Protein AF-A0A7K3UMY7-F1 (afdb_monomer_lite)

Foldseek 3Di:
DPPPDQADPLQRFGAQVVVVVVVVVLVVVCVVVVADKDKKKKFWPPLVVQCVPVNVVLSSVLSNVLSVLLVVLADPPKGKYDHDDRMIMIMHIRADPVVVVVSVVVSQVSLQDDPDPPHDGIGMDMDD

Radius of gyration: 15.23 Å; chains: 1; bounding box: 32×30×46 Å

Sequence (128 aa):
LEQQSFMDPLTGLLNRRAFLSAHQQEREKAMRTGGLLSLLLIDLDHFKQVNDTYGHATGDRILIDFAKRVADMLPAPGHVARWGGEEFAVLLPRVPPDEARDHAERIRRRVAQKDDATLPGYTCSIGV

InterPro domains:
  IPR000160 GGDEF domain [PF00990] (6-117)
  IPR000160 GGDEF domain [PS50887] (35-128)
  IPR000160 GGDEF domain [SM00267] (1-128)
  IPR000160 GGDEF domain [TIGR00254] (1-116)
  IPR000160 GGDEF domain [cd01949] (6-128)
  IPR029787 Nucleotide cyclase [SSF55073] (10-128)
  IPR043128 Reverse transcriptase/Diguanylate cyclase domain [G3DSA:3.30.70.270] (1-128)
  IPR050469 Diguanylate cyclase Dgc-like, bacteria [PTHR45138] (1-128)

Secondary structure (DSSP, 8-state):
-----SB-TTT-SEEHHHHHHHHHHHHHHHHHHT--EEEEEEEETTHHHHHHHH-HHHHHHHHHHHHHHHHTTPPTT-EEEE-SSSEEEEEEET--HHHHHHHHHHHHHHHTS---TTS----EEEE-

pLDDT: mean 94.78, std 8.69, range [42.44, 98.75]

Structure (mmCIF, N/CA/C/O backbone):
data_AF-A0A7K3UMY7-F1
#
_entry.id   AF-A0A7K3UMY7-F1
#
loop_
_atom_site.group_PDB
_atom_site.id
_atom_site.type_symbol
_atom_site.label_atom_id
_atom_site.label_alt_id
_atom_site.label_comp_id
_atom_site.label_asym_id
_atom_site.label_entity_id
_atom_site.label_seq_id
_atom_site.pdbx_PDB_ins_code
_atom_site.Cartn_x
_atom_site.Cartn_y
_atom_site.Cartn_z
_atom_site.occupancy
_atom_site.B_iso_or_equiv
_atom_site.auth_seq_id
_atom_site.auth_comp_id
_atom_site.auth_asym_id
_atom_site.auth_atom_id
_atom_site.pdbx_PDB_model_num
ATOM 1 N N . LEU A 1 1 ? 18.934 18.362 15.525 1.00 42.44 1 LEU A N 1
ATOM 2 C CA . LEU A 1 1 ? 17.569 17.801 15.635 1.00 42.44 1 LEU A CA 1
ATOM 3 C C . LEU A 1 1 ? 17.190 17.293 14.255 1.00 42.44 1 LEU A C 1
ATOM 5 O O . LEU A 1 1 ? 16.747 18.075 13.426 1.00 42.44 1 LEU A O 1
ATOM 9 N N . GLU A 1 2 ? 17.493 16.028 13.967 1.00 47.41 2 GLU A N 1
ATOM 10 C CA . GLU A 1 2 ? 17.080 15.393 12.714 1.00 47.41 2 GLU A CA 1
ATOM 11 C C . GLU A 1 2 ? 15.551 15.348 12.691 1.00 47.41 2 GLU A C 1
ATOM 13 O O . GLU A 1 2 ? 14.932 14.755 13.577 1.00 47.41 2 GLU A O 1
ATOM 18 N N . GLN A 1 3 ? 14.930 16.016 11.719 1.00 49.78 3 GLN A N 1
ATOM 19 C CA . GLN A 1 3 ? 13.507 15.850 11.451 1.00 49.78 3 GLN A CA 1
ATOM 20 C C . GLN A 1 3 ? 13.277 14.384 11.083 1.00 49.78 3 GLN A C 1
ATOM 22 O O . GLN A 1 3 ? 13.573 13.939 9.976 1.00 49.78 3 GLN A O 1
ATOM 27 N N . GLN A 1 4 ? 12.790 13.607 12.043 1.00 57.16 4 GLN A N 1
ATOM 28 C CA . GLN A 1 4 ? 12.386 12.233 11.818 1.00 57.16 4 GLN A CA 1
ATOM 29 C C . GLN A 1 4 ? 11.171 12.238 10.886 1.00 57.16 4 GLN A C 1
ATOM 31 O O . GLN A 1 4 ? 10.049 12.462 11.328 1.00 57.16 4 GLN A O 1
ATOM 36 N N . SER A 1 5 ? 11.395 11.996 9.590 1.00 81.69 5 SER A N 1
ATOM 37 C CA . SER A 1 5 ? 10.293 11.810 8.645 1.00 81.69 5 SER A CA 1
ATOM 38 C C . SER A 1 5 ? 9.435 10.628 9.108 1.00 81.69 5 SER A C 1
ATOM 40 O O . SER A 1 5 ? 9.960 9.551 9.419 1.00 81.69 5 SER A O 1
ATOM 42 N N . PHE A 1 6 ? 8.121 10.831 9.199 1.00 92.75 6 PHE A N 1
ATOM 43 C CA . PHE A 1 6 ? 7.130 9.763 9.393 1.00 92.75 6 PHE A CA 1
ATOM 44 C C . PHE A 1 6 ? 6.685 9.151 8.062 1.00 92.75 6 PHE A C 1
ATOM 46 O O . PHE A 1 6 ? 6.054 8.096 8.048 1.00 92.75 6 PHE A O 1
ATOM 53 N N . MET A 1 7 ? 7.062 9.789 6.954 1.00 96.50 7 MET A N 1
ATOM 54 C CA . MET A 1 7 ? 6.661 9.400 5.613 1.00 96.50 7 MET A CA 1
ATOM 55 C C . MET A 1 7 ? 7.831 8.758 4.868 1.00 96.50 7 MET A C 1
ATOM 57 O O . MET A 1 7 ? 8.992 9.145 5.051 1.00 96.50 7 MET A O 1
ATOM 61 N N . ASP A 1 8 ? 7.523 7.773 4.035 1.00 97.06 8 ASP A N 1
ATOM 62 C CA . ASP A 1 8 ? 8.422 7.260 3.012 1.00 97.06 8 ASP A CA 1
ATOM 63 C C . ASP A 1 8 ? 8.593 8.325 1.912 1.00 97.06 8 ASP A C 1
ATOM 65 O O . ASP A 1 8 ? 7.593 8.784 1.354 1.00 97.06 8 ASP A O 1
ATOM 69 N N . PRO A 1 9 ? 9.829 8.747 1.594 1.00 95.50 9 PRO A N 1
ATOM 70 C CA . PRO A 1 9 ? 10.065 9.869 0.687 1.00 95.50 9 PRO A CA 1
ATOM 71 C C . PRO A 1 9 ? 9.675 9.582 -0.767 1.00 95.50 9 PRO A C 1
ATOM 73 O O . PRO A 1 9 ? 9.441 10.526 -1.516 1.00 95.50 9 PRO A O 1
ATOM 76 N N . LEU A 1 10 ? 9.611 8.310 -1.176 1.00 97.38 10 LEU A N 1
ATOM 77 C CA . LEU A 1 10 ? 9.248 7.939 -2.542 1.00 97.38 10 LEU A CA 1
ATOM 78 C C . LEU A 1 10 ? 7.731 7.914 -2.730 1.00 97.38 10 LEU A C 1
ATOM 80 O O . LEU A 1 10 ? 7.201 8.516 -3.658 1.00 97.38 10 LEU A O 1
ATOM 84 N N . THR A 1 11 ? 7.037 7.187 -1.859 1.00 97.81 11 THR A N 1
ATOM 85 C CA . THR A 1 11 ? 5.608 6.893 -2.017 1.00 97.81 11 THR A CA 1
ATOM 86 C C . THR A 1 11 ? 4.706 7.913 -1.331 1.00 97.81 11 THR A C 1
ATOM 88 O O . THR A 1 11 ? 3.524 7.996 -1.654 1.00 97.81 11 THR A O 1
ATOM 91 N N . GLY A 1 12 ? 5.236 8.680 -0.373 1.00 96.62 12 GLY A N 1
ATOM 92 C CA . GLY A 1 12 ? 4.445 9.586 0.455 1.00 96.62 12 GLY A CA 1
ATOM 93 C C . GLY A 1 12 ? 3.512 8.868 1.434 1.00 96.62 12 GLY A C 1
ATOM 94 O O . GLY A 1 12 ? 2.650 9.518 2.016 1.00 96.62 12 GLY A O 1
ATOM 95 N N . LEU A 1 13 ? 3.662 7.551 1.622 1.00 97.81 13 LEU A N 1
ATOM 96 C CA . LEU A 1 13 ? 2.950 6.776 2.642 1.00 97.81 13 LEU A CA 1
ATOM 97 C C . LEU A 1 13 ? 3.671 6.839 3.985 1.00 97.81 13 LEU A C 1
ATOM 99 O O . LEU A 1 13 ? 4.786 7.346 4.075 1.00 97.81 13 LEU A O 1
ATOM 103 N N . LEU A 1 14 ? 3.070 6.279 5.035 1.00 98.00 14 LEU A N 1
ATOM 104 C CA . LEU A 1 14 ? 3.793 6.066 6.286 1.00 98.00 14 LEU A CA 1
ATOM 105 C C . LEU A 1 14 ? 5.030 5.195 6.032 1.00 98.00 14 LEU A C 1
ATOM 107 O O . LEU A 1 14 ? 5.002 4.254 5.237 1.00 98.00 14 LEU A O 1
ATOM 111 N N . ASN A 1 15 ? 6.112 5.470 6.748 1.00 97.38 15 ASN A N 1
ATOM 112 C CA . ASN A 1 15 ? 7.211 4.517 6.838 1.00 97.38 15 ASN A CA 1
ATOM 113 C C . ASN A 1 15 ? 6.942 3.471 7.928 1.00 97.38 15 ASN A C 1
ATOM 115 O O . ASN A 1 15 ? 6.073 3.636 8.790 1.00 97.38 15 ASN A O 1
ATOM 119 N N . ARG A 1 16 ? 7.742 2.401 7.927 1.00 97.00 16 ARG A N 1
ATOM 120 C CA . ARG A 1 16 ? 7.656 1.309 8.907 1.00 97.00 16 ARG A CA 1
ATOM 121 C C . ARG A 1 16 ? 7.593 1.785 10.364 1.00 97.00 16 ARG A C 1
ATOM 123 O O . ARG A 1 16 ? 6.815 1.246 11.148 1.00 97.00 16 ARG A O 1
ATOM 130 N N . ARG A 1 17 ? 8.383 2.795 10.745 1.00 95.38 17 ARG A N 1
ATOM 131 C CA . ARG A 1 17 ? 8.378 3.321 12.121 1.00 95.38 17 ARG A CA 1
ATOM 132 C C . ARG A 1 17 ? 7.038 3.972 12.460 1.00 95.38 17 ARG A C 1
ATOM 134 O O . ARG A 1 17 ? 6.475 3.674 13.508 1.00 95.38 17 ARG A O 1
ATOM 141 N N . ALA A 1 18 ? 6.531 4.833 11.582 1.00 96.75 18 ALA A N 1
ATOM 142 C CA . ALA A 1 18 ? 5.254 5.507 11.784 1.00 96.75 18 ALA A CA 1
ATOM 143 C C . ALA A 1 18 ? 4.083 4.511 11.824 1.00 96.75 18 ALA A C 1
ATOM 145 O O . ALA A 1 18 ? 3.193 4.636 12.664 1.00 96.75 18 ALA A O 1
ATOM 146 N N . PHE A 1 19 ? 4.129 3.472 10.986 1.00 97.69 19 PHE A N 1
ATOM 147 C CA . PHE A 1 19 ? 3.151 2.386 11.004 1.00 97.69 19 PHE A CA 1
ATOM 148 C C . PHE A 1 19 ? 3.110 1.651 12.344 1.00 97.69 19 PHE A C 1
ATOM 150 O O . PHE A 1 19 ? 2.034 1.412 12.882 1.00 97.69 19 PHE A O 1
ATOM 157 N N . LEU A 1 20 ? 4.272 1.319 12.919 1.00 97.44 20 LEU A N 1
ATOM 158 C CA . LEU A 1 20 ? 4.342 0.662 14.227 1.00 97.44 20 LEU A CA 1
ATOM 159 C C . LEU A 1 20 ? 3.735 1.529 15.337 1.00 97.44 20 LEU A C 1
ATOM 161 O O . LEU A 1 20 ? 3.042 1.006 16.210 1.00 97.44 20 LEU A O 1
ATOM 165 N N . SER A 1 21 ? 3.947 2.848 15.285 1.00 96.56 21 SER A N 1
ATOM 166 C CA . SER A 1 21 ? 3.299 3.789 16.203 1.00 96.56 21 SER A CA 1
ATOM 167 C C . SER A 1 21 ? 1.776 3.812 16.028 1.00 96.56 21 SER A C 1
ATOM 169 O O . SER A 1 21 ? 1.063 3.759 17.029 1.00 96.56 21 SER A O 1
ATOM 171 N N . ALA A 1 22 ? 1.269 3.830 14.791 1.00 96.50 22 ALA A N 1
ATOM 172 C CA . ALA A 1 22 ? -0.169 3.769 14.510 1.00 96.50 22 ALA A CA 1
ATOM 173 C C . ALA A 1 22 ? -0.792 2.440 14.974 1.00 96.50 22 ALA A C 1
ATOM 175 O O . ALA A 1 22 ? -1.820 2.432 15.650 1.00 96.50 22 ALA A O 1
ATOM 176 N N . HIS A 1 23 ? -0.126 1.315 14.701 1.00 97.31 23 HIS A N 1
ATOM 177 C CA . HIS A 1 23 ? -0.532 -0.006 15.178 1.00 97.31 23 HIS A CA 1
ATOM 178 C C . HIS A 1 23 ? -0.624 -0.062 16.704 1.00 97.31 23 HIS A C 1
ATOM 180 O O . HIS A 1 23 ? -1.616 -0.560 17.234 1.00 97.31 23 HIS A O 1
ATOM 186 N N . GLN A 1 24 ? 0.371 0.471 17.420 1.00 97.31 24 GLN A N 1
ATOM 187 C CA . GLN A 1 24 ? 0.340 0.514 18.882 1.00 97.31 24 GLN A 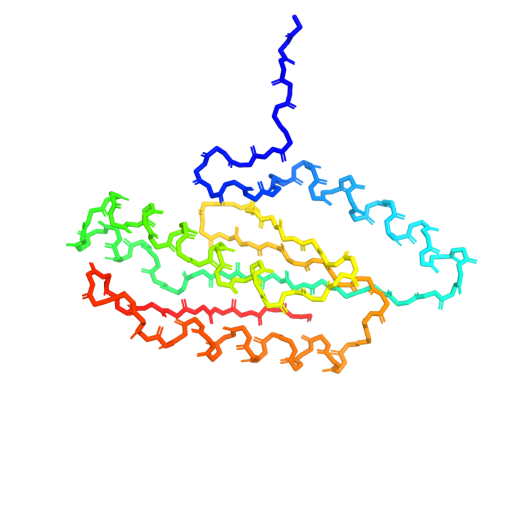CA 1
ATOM 188 C C . GLN A 1 24 ? -0.902 1.258 19.395 1.00 97.31 24 GLN A C 1
ATOM 190 O O . GLN A 1 24 ? -1.612 0.737 20.255 1.00 97.31 24 GLN A O 1
ATOM 195 N N . GLN A 1 25 ? -1.183 2.438 18.839 1.00 96.25 25 GLN A N 1
ATOM 196 C CA . GLN A 1 25 ? -2.313 3.275 19.246 1.00 96.25 25 GLN A CA 1
ATOM 197 C C . GLN A 1 25 ? -3.663 2.597 18.977 1.00 96.25 25 GLN A C 1
ATOM 199 O O . GLN A 1 25 ? -4.521 2.541 19.862 1.00 96.25 25 GLN A O 1
ATOM 204 N N . GLU A 1 26 ? -3.854 2.044 17.777 1.00 96.56 26 GLU A N 1
ATOM 205 C CA . GLU A 1 26 ? -5.106 1.372 17.414 1.00 96.56 26 GLU A CA 1
ATOM 206 C C . GLU A 1 26 ? -5.303 0.070 18.196 1.00 96.56 26 GLU A C 1
ATOM 208 O O . GLU A 1 26 ? -6.422 -0.233 18.610 1.00 96.56 26 GLU A O 1
ATOM 213 N N . ARG A 1 27 ? -4.225 -0.659 18.506 1.00 96.12 27 ARG A N 1
ATOM 214 C CA . ARG A 1 27 ? -4.285 -1.845 19.369 1.00 96.12 27 ARG A CA 1
ATOM 215 C C . ARG A 1 27 ? -4.719 -1.493 20.791 1.00 96.12 27 ARG A C 1
ATOM 217 O O . ARG A 1 27 ? -5.620 -2.131 21.327 1.00 96.12 27 ARG A O 1
ATOM 224 N N . GLU A 1 28 ? -4.134 -0.462 21.397 1.00 96.44 28 GLU A N 1
ATOM 225 C CA . GLU A 1 28 ? -4.530 0.009 22.734 1.00 96.44 28 GLU A CA 1
ATOM 226 C C . GLU A 1 28 ? -5.981 0.502 22.778 1.00 96.44 28 GLU A C 1
ATOM 228 O O . GLU A 1 28 ? -6.673 0.364 23.790 1.00 96.44 28 GLU A O 1
ATOM 233 N N . LYS A 1 29 ? -6.458 1.108 21.691 1.00 94.81 29 LYS A N 1
ATOM 234 C CA . LYS A 1 29 ? -7.852 1.527 21.549 1.00 94.81 29 LYS A CA 1
ATOM 235 C C . LYS A 1 29 ? -8.781 0.320 21.437 1.00 94.81 29 LYS A C 1
ATOM 237 O O . LYS A 1 29 ? -9.734 0.236 22.205 1.00 94.81 29 LYS A O 1
ATOM 242 N N . ALA A 1 30 ? -8.462 -0.630 20.560 1.00 94.00 30 ALA A N 1
ATOM 243 C CA . ALA A 1 30 ? -9.215 -1.866 20.383 1.00 94.00 30 ALA A CA 1
ATOM 244 C C . ALA A 1 30 ? -9.325 -2.662 21.692 1.00 94.00 30 ALA A C 1
ATOM 246 O O . ALA A 1 30 ? -10.425 -3.065 22.061 1.00 94.00 30 ALA A O 1
ATOM 247 N N . MET A 1 31 ? -8.232 -2.796 22.452 1.00 93.88 31 MET A N 1
ATOM 248 C CA . MET A 1 31 ? -8.241 -3.469 23.759 1.00 93.88 31 MET A CA 1
ATOM 249 C C . MET A 1 31 ? -9.175 -2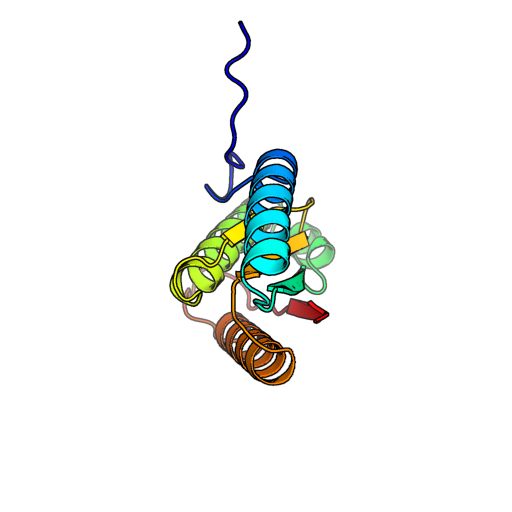.796 24.772 1.00 93.88 31 MET A C 1
ATOM 251 O O . MET A 1 31 ? -9.840 -3.485 25.539 1.00 93.88 31 MET A O 1
ATOM 255 N N . ARG A 1 32 ? -9.252 -1.460 24.774 1.00 94.25 32 ARG A N 1
ATOM 256 C CA . ARG A 1 32 ? -10.134 -0.709 25.683 1.00 94.25 32 ARG A CA 1
ATOM 257 C C . ARG A 1 32 ? -11.604 -0.766 25.283 1.00 94.25 32 ARG A C 1
ATOM 259 O O . ARG A 1 32 ? -12.462 -0.719 26.156 1.00 94.25 32 ARG A O 1
ATOM 266 N N . THR A 1 33 ? -11.903 -0.831 23.987 1.00 92.44 33 THR A N 1
ATOM 267 C CA . THR A 1 33 ? -13.283 -0.788 23.475 1.00 92.44 33 THR A CA 1
ATOM 268 C C . THR A 1 33 ? -13.838 -2.155 23.078 1.00 92.44 33 THR A C 1
ATOM 270 O O . THR A 1 33 ? -14.963 -2.213 22.595 1.00 92.44 33 THR A O 1
ATOM 273 N N . GLY A 1 34 ? -13.059 -3.235 23.202 1.00 87.69 34 GLY A N 1
ATOM 274 C CA . GLY A 1 34 ? -13.418 -4.551 22.656 1.00 87.69 34 GLY A CA 1
ATOM 275 C C . GLY A 1 34 ? -13.495 -4.567 21.123 1.00 87.69 34 GLY A C 1
ATOM 276 O O . GLY A 1 34 ? -14.286 -5.307 20.550 1.00 87.69 34 GLY A O 1
ATOM 277 N N . GLY A 1 35 ? -12.730 -3.694 20.458 1.00 89.19 35 GLY A N 1
ATOM 278 C CA . GLY A 1 35 ? -12.720 -3.554 19.002 1.00 89.19 35 GLY A CA 1
ATOM 279 C C . GLY A 1 35 ? -11.847 -4.595 18.297 1.00 89.19 35 GLY A C 1
ATOM 280 O O . GLY A 1 35 ? -11.006 -5.246 18.912 1.00 89.19 35 GLY A O 1
ATOM 281 N N . LEU A 1 36 ? -12.021 -4.708 16.980 1.00 93.56 36 LEU A N 1
ATOM 282 C CA . LEU A 1 36 ? -11.203 -5.556 16.109 1.00 93.56 36 LEU A CA 1
ATOM 283 C C . LEU A 1 36 ? -10.082 -4.746 15.451 1.00 93.56 36 LEU A C 1
ATOM 285 O O . LEU A 1 36 ? -10.200 -3.532 15.281 1.00 93.56 36 LEU A O 1
ATOM 289 N N . LEU A 1 37 ? -9.003 -5.419 15.066 1.00 95.81 37 LEU A N 1
ATOM 290 C CA . LEU A 1 37 ? -7.888 -4.830 14.333 1.00 95.81 37 LEU A CA 1
ATOM 291 C C . LEU A 1 37 ? -7.323 -5.888 13.387 1.00 95.81 37 LEU A C 1
ATOM 293 O O . LEU A 1 37 ? -6.853 -6.923 13.855 1.00 95.81 37 LEU A O 1
ATOM 297 N N . SER A 1 38 ? -7.375 -5.623 12.084 1.00 97.44 38 SER A N 1
ATOM 298 C CA . SER A 1 38 ? -6.836 -6.518 11.054 1.00 97.44 38 SER A CA 1
ATOM 299 C C . SER A 1 38 ? -5.587 -5.914 10.410 1.00 97.44 38 SER A C 1
ATOM 301 O O . SER A 1 38 ? -5.457 -4.689 10.317 1.00 97.44 38 SER A O 1
ATOM 303 N N . LEU A 1 39 ? -4.665 -6.773 9.975 1.00 97.94 39 LEU A N 1
ATOM 304 C CA . LEU A 1 39 ? -3.404 -6.403 9.336 1.00 97.94 39 LEU A CA 1
ATOM 305 C C . LEU A 1 39 ? -3.314 -7.113 7.989 1.00 97.94 39 LEU A C 1
ATOM 307 O O . LEU A 1 39 ? -3.557 -8.308 7.917 1.00 97.94 39 LEU A O 1
ATOM 311 N N . LEU A 1 40 ? -2.935 -6.389 6.943 1.00 98.44 40 LEU A N 1
ATOM 312 C CA . LEU A 1 40 ? -2.582 -6.973 5.656 1.00 98.44 40 LEU A CA 1
ATOM 313 C C . LEU A 1 40 ? -1.095 -6.726 5.406 1.00 98.44 40 LEU A C 1
ATOM 315 O O . LEU A 1 40 ? -0.611 -5.603 5.586 1.00 98.44 40 LEU A O 1
ATOM 319 N N . LEU A 1 41 ? -0.391 -7.759 4.956 1.00 98.44 41 LEU A N 1
ATOM 320 C CA . LEU A 1 41 ? 0.970 -7.659 4.434 1.00 98.44 41 LEU A CA 1
ATOM 321 C C . LEU A 1 41 ? 0.931 -7.920 2.936 1.00 98.44 41 LEU A C 1
ATOM 323 O O . LEU A 1 41 ? 0.337 -8.902 2.498 1.00 98.44 41 LEU A O 1
ATOM 327 N N . ILE A 1 42 ? 1.528 -7.022 2.164 1.00 98.69 42 ILE A N 1
ATOM 328 C CA . ILE A 1 42 ? 1.448 -7.027 0.708 1.00 98.69 42 ILE A CA 1
ATOM 329 C C . ILE A 1 42 ? 2.857 -6.983 0.134 1.00 98.69 42 ILE A C 1
ATOM 331 O O . ILE A 1 42 ? 3.663 -6.163 0.566 1.00 98.69 42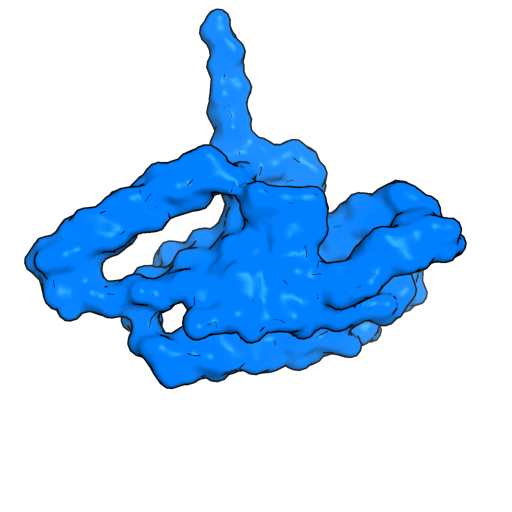 ILE A O 1
ATOM 335 N N . ASP A 1 43 ? 3.121 -7.819 -0.861 1.00 98.56 43 ASP A N 1
ATOM 336 C CA . ASP A 1 43 ? 4.378 -7.857 -1.607 1.00 98.56 43 ASP A CA 1
ATOM 337 C C . ASP A 1 43 ? 4.090 -7.744 -3.111 1.00 98.56 43 ASP A C 1
ATOM 339 O O . ASP A 1 43 ? 3.100 -8.303 -3.599 1.00 98.56 43 ASP A O 1
ATOM 343 N N . LEU A 1 44 ? 4.899 -6.969 -3.841 1.00 98.44 44 LEU A N 1
ATOM 344 C CA . LEU A 1 44 ? 4.766 -6.837 -5.294 1.00 98.44 44 LEU A CA 1
ATOM 345 C C . LEU A 1 44 ? 5.423 -8.024 -6.001 1.00 98.44 44 LEU A C 1
ATOM 347 O O . LEU A 1 44 ? 6.632 -8.232 -5.905 1.00 98.44 44 LEU A O 1
ATOM 351 N N . ASP A 1 45 ? 4.644 -8.755 -6.796 1.00 98.25 45 ASP A N 1
ATOM 352 C CA . ASP A 1 45 ? 5.127 -9.989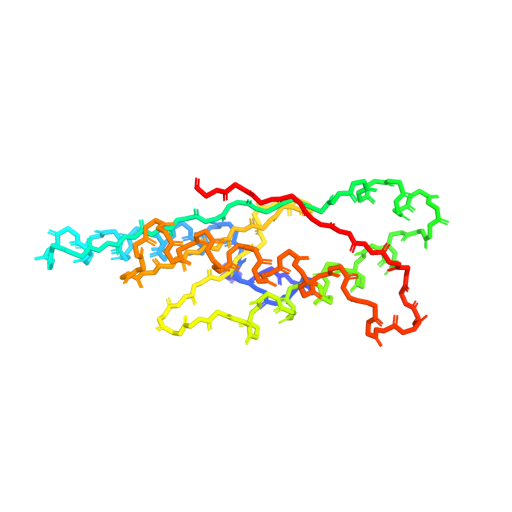 -7.407 1.00 98.25 45 ASP A CA 1
ATOM 353 C C . ASP A 1 45 ? 6.214 -9.697 -8.450 1.00 98.25 45 ASP A C 1
ATOM 355 O O . ASP A 1 45 ? 6.058 -8.850 -9.334 1.00 98.25 45 ASP A O 1
ATOM 359 N N . HIS A 1 46 ? 7.314 -10.450 -8.382 1.00 97.19 46 HIS A N 1
ATOM 360 C CA . HIS A 1 46 ? 8.417 -10.382 -9.346 1.00 97.19 46 HIS A CA 1
ATOM 361 C C . HIS A 1 46 ? 9.027 -8.974 -9.524 1.00 97.19 46 HIS A C 1
ATOM 363 O O . HIS A 1 46 ? 9.609 -8.685 -10.573 1.00 97.19 46 HIS A O 1
ATOM 369 N N . PHE A 1 47 ? 8.960 -8.102 -8.510 1.00 97.88 47 PHE A N 1
ATOM 370 C CA . PHE A 1 47 ? 9.398 -6.705 -8.623 1.00 97.88 47 PHE A CA 1
ATOM 371 C C . PHE A 1 47 ? 10.870 -6.552 -9.037 1.00 97.88 47 PHE A C 1
ATOM 373 O O . PHE A 1 47 ? 11.213 -5.689 -9.850 1.00 97.88 47 PHE A O 1
ATOM 380 N N . LYS A 1 48 ? 11.751 -7.449 -8.580 1.00 97.06 48 LYS A N 1
ATOM 381 C CA . LYS A 1 48 ? 13.138 -7.502 -9.066 1.00 97.06 48 LYS A CA 1
ATOM 382 C C . LYS A 1 48 ? 13.235 -7.675 -10.588 1.00 97.06 48 LYS A C 1
ATOM 384 O O . LYS A 1 48 ? 13.997 -6.953 -11.220 1.00 97.06 48 LYS A O 1
ATOM 389 N N . GLN A 1 49 ? 12.442 -8.566 -11.189 1.00 97.56 49 GLN A N 1
ATOM 390 C CA . GLN A 1 49 ? 12.456 -8.782 -12.644 1.00 97.56 49 GLN A CA 1
ATOM 391 C C . GLN A 1 49 ? 11.989 -7.538 -13.404 1.00 97.56 49 GLN A C 1
ATOM 393 O O . GLN A 1 49 ? 12.501 -7.238 -14.482 1.00 97.56 49 GLN A O 1
ATOM 398 N N . VAL A 1 50 ? 11.044 -6.788 -12.833 1.00 96.25 50 VAL A N 1
ATOM 399 C CA . VAL 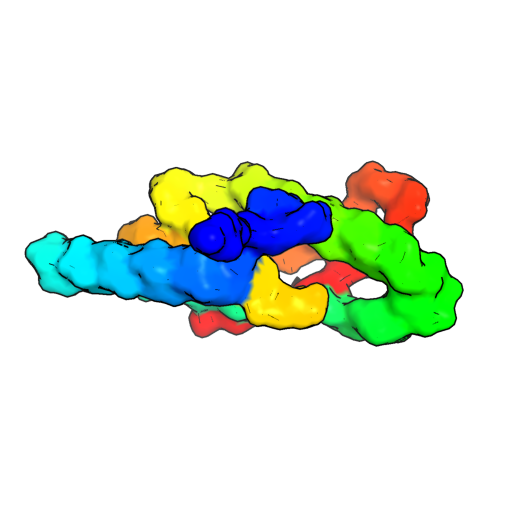A 1 50 ? 10.607 -5.503 -13.386 1.00 96.25 50 VAL A CA 1
ATOM 400 C C . VAL A 1 50 ? 11.755 -4.496 -13.384 1.00 96.25 50 VAL A C 1
ATOM 402 O O . VAL A 1 50 ? 12.005 -3.873 -14.415 1.00 96.25 50 VAL A O 1
ATOM 405 N N . ASN A 1 51 ? 12.491 -4.371 -12.277 1.00 97.56 51 ASN A N 1
ATOM 406 C CA . ASN A 1 51 ? 13.672 -3.505 -12.216 1.00 97.56 51 ASN A CA 1
ATOM 407 C C . ASN A 1 51 ? 14.752 -3.932 -13.213 1.00 97.56 51 ASN A C 1
ATOM 409 O O . ASN A 1 51 ? 15.296 -3.084 -13.915 1.00 97.56 51 ASN A O 1
ATOM 413 N N . ASP A 1 52 ? 15.019 -5.233 -13.315 1.00 98.00 52 ASP A N 1
ATOM 414 C CA . ASP A 1 52 ? 16.032 -5.771 -14.223 1.00 98.00 52 ASP A CA 1
ATOM 415 C C . ASP A 1 52 ? 15.650 -5.546 -15.703 1.00 98.00 52 ASP A C 1
ATOM 417 O O . ASP A 1 52 ? 16.523 -5.336 -16.543 1.00 98.00 52 ASP A O 1
ATOM 421 N N . THR A 1 53 ? 14.351 -5.540 -16.029 1.00 97.75 53 THR A N 1
ATOM 422 C CA . THR A 1 53 ? 13.845 -5.394 -17.409 1.00 97.75 53 THR A CA 1
ATOM 423 C C . THR A 1 53 ? 13.628 -3.936 -17.823 1.00 97.75 53 THR A C 1
ATOM 425 O O . THR A 1 53 ? 13.933 -3.558 -18.952 1.00 97.75 53 THR A O 1
ATOM 428 N N . TYR A 1 54 ? 13.075 -3.110 -16.930 1.00 96.81 54 TYR A N 1
ATOM 429 C CA . TYR A 1 54 ? 12.607 -1.750 -17.236 1.00 96.81 54 TYR A CA 1
ATOM 430 C C . TYR A 1 54 ? 13.374 -0.648 -16.490 1.00 96.81 54 TYR A C 1
ATOM 432 O O . TYR A 1 54 ? 13.092 0.539 -16.682 1.00 96.81 54 TYR A O 1
ATOM 440 N N . GLY A 1 55 ? 14.331 -1.018 -15.638 1.00 97.88 55 GLY A N 1
ATOM 441 C CA . GLY A 1 55 ? 15.137 -0.108 -14.832 1.00 97.88 55 GLY A CA 1
ATOM 442 C C . GLY A 1 55 ? 14.444 0.380 -13.557 1.00 97.88 55 GLY A C 1
ATOM 443 O O . GLY A 1 55 ? 13.217 0.457 -13.465 1.00 97.88 55 GLY A O 1
ATOM 444 N N . HIS A 1 56 ? 15.259 0.789 -12.579 1.00 97.50 56 HIS A N 1
ATOM 445 C CA . HIS A 1 56 ? 14.798 1.257 -11.266 1.00 97.50 56 HIS A CA 1
ATOM 446 C C . HIS A 1 56 ? 13.827 2.441 -11.328 1.00 97.50 56 HIS A C 1
ATOM 448 O O . HIS A 1 56 ? 12.890 2.494 -10.543 1.00 97.50 56 HIS A O 1
ATOM 454 N N . ALA A 1 57 ? 13.982 3.350 -12.296 1.00 97.75 57 ALA A N 1
ATOM 455 C CA . ALA A 1 57 ? 13.047 4.463 -12.466 1.00 97.75 57 ALA A CA 1
ATOM 456 C C . ALA A 1 57 ? 11.613 3.982 -12.762 1.00 97.75 57 ALA A C 1
ATOM 458 O O . ALA A 1 57 ? 10.646 4.605 -12.328 1.00 97.75 57 ALA A O 1
ATOM 459 N N . THR A 1 58 ? 11.455 2.864 -13.478 1.00 97.56 58 THR A N 1
ATOM 460 C CA . THR A 1 58 ? 10.141 2.252 -13.716 1.00 97.56 58 THR A CA 1
ATOM 461 C C . THR A 1 58 ? 9.622 1.567 -12.454 1.00 97.56 58 THR A C 1
ATOM 463 O O . THR A 1 58 ? 8.446 1.722 -12.126 1.00 97.56 58 THR A O 1
ATOM 466 N N . GLY A 1 59 ? 10.491 0.875 -11.711 1.00 98.12 59 GLY A N 1
ATOM 467 C CA . GLY A 1 59 ? 10.145 0.297 -10.409 1.00 98.12 59 GLY A CA 1
ATOM 468 C C . GLY A 1 59 ? 9.651 1.344 -9.411 1.00 98.12 59 GLY A C 1
ATOM 469 O O . GLY A 1 59 ? 8.602 1.164 -8.797 1.00 98.12 59 GLY A O 1
ATOM 470 N N . ASP A 1 60 ? 10.333 2.483 -9.314 1.00 98.56 60 ASP A N 1
ATOM 471 C CA . ASP A 1 60 ? 9.935 3.602 -8.457 1.00 98.56 60 ASP A CA 1
ATOM 472 C C . ASP A 1 60 ? 8.546 4.136 -8.818 1.00 98.56 60 ASP A C 1
ATOM 474 O O . ASP A 1 60 ? 7.712 4.381 -7.944 1.00 98.56 60 ASP A O 1
ATOM 478 N N . ARG A 1 61 ? 8.252 4.260 -10.117 1.00 98.06 61 ARG A N 1
ATOM 479 C CA . ARG A 1 61 ? 6.922 4.669 -10.585 1.00 98.06 61 ARG A CA 1
ATOM 480 C C . ARG A 1 61 ? 5.842 3.645 -10.237 1.00 98.06 61 ARG A C 1
ATOM 482 O O . ARG A 1 61 ? 4.737 4.056 -9.894 1.00 98.06 61 ARG A O 1
ATOM 489 N N . ILE A 1 62 ? 6.149 2.348 -10.281 1.00 97.94 62 ILE A N 1
ATOM 490 C CA . ILE A 1 62 ? 5.226 1.283 -9.858 1.00 97.94 62 ILE A CA 1
ATOM 491 C C . ILE A 1 62 ? 4.960 1.357 -8.358 1.00 97.94 62 ILE A C 1
ATOM 493 O O . ILE A 1 62 ? 3.808 1.266 -7.950 1.00 97.94 62 ILE A O 1
ATOM 497 N N . LEU A 1 63 ? 5.985 1.590 -7.535 1.00 98.56 63 LEU A N 1
ATOM 498 C CA . LEU A 1 63 ? 5.813 1.759 -6.089 1.00 98.56 63 LEU A CA 1
ATOM 499 C C . LEU A 1 63 ? 4.907 2.954 -5.764 1.00 98.56 63 LEU A C 1
ATOM 501 O O . LEU A 1 63 ? 4.049 2.856 -4.888 1.00 98.56 63 LEU A O 1
ATOM 505 N N . ILE A 1 64 ? 5.063 4.065 -6.491 1.00 98.19 64 ILE A N 1
ATOM 506 C CA . ILE A 1 64 ? 4.205 5.251 -6.358 1.00 98.19 64 ILE A CA 1
ATOM 507 C C . ILE A 1 64 ? 2.769 4.960 -6.819 1.00 98.19 64 ILE A C 1
ATOM 509 O O . ILE A 1 64 ? 1.821 5.364 -6.145 1.00 98.19 64 ILE A O 1
ATOM 513 N N . ASP A 1 65 ? 2.589 4.295 -7.963 1.00 97.94 65 ASP A N 1
ATOM 514 C CA . ASP A 1 65 ? 1.264 3.941 -8.491 1.00 97.94 65 ASP A CA 1
ATOM 515 C C . ASP A 1 65 ? 0.529 2.986 -7.541 1.00 97.94 65 ASP A C 1
ATOM 517 O O . ASP A 1 65 ? -0.610 3.246 -7.149 1.00 97.94 65 ASP A O 1
ATOM 521 N N . PHE A 1 66 ? 1.210 1.937 -7.079 1.00 98.25 66 PHE A N 1
ATOM 522 C CA . PHE A 1 66 ? 0.677 0.994 -6.103 1.00 98.25 66 PHE A CA 1
ATOM 523 C C . PHE A 1 66 ? 0.267 1.700 -4.806 1.00 98.25 66 PHE A C 1
ATOM 525 O O . PHE A 1 66 ? -0.850 1.509 -4.324 1.00 98.25 66 PHE A O 1
ATOM 532 N N . ALA A 1 67 ? 1.134 2.564 -4.270 1.00 98.12 67 ALA A N 1
ATOM 533 C CA . ALA A 1 67 ? 0.861 3.318 -3.052 1.00 98.12 67 ALA A CA 1
ATOM 534 C C . ALA A 1 67 ? -0.433 4.138 -3.144 1.00 98.12 67 ALA A C 1
ATOM 536 O O . ALA A 1 67 ? -1.266 4.076 -2.237 1.00 98.12 67 ALA A O 1
ATOM 537 N N . LYS A 1 68 ? -0.627 4.861 -4.255 1.00 97.12 68 LYS A N 1
ATOM 538 C CA . LYS A 1 68 ? -1.847 5.643 -4.509 1.00 97.12 68 LYS A CA 1
ATOM 539 C C . LYS A 1 68 ? -3.078 4.747 -4.585 1.00 97.12 68 LYS A C 1
ATOM 541 O O . LYS A 1 68 ? -4.054 4.988 -3.883 1.00 97.12 68 LYS A O 1
ATOM 546 N N . ARG A 1 69 ? -3.005 3.668 -5.370 1.00 96.94 69 ARG A N 1
ATOM 547 C CA . ARG A 1 69 ? -4.121 2.726 -5.546 1.00 96.94 69 ARG A CA 1
ATOM 548 C C . ARG A 1 69 ? -4.570 2.105 -4.234 1.00 96.94 69 ARG A C 1
ATOM 550 O O . ARG A 1 69 ? -5.769 2.000 -4.009 1.00 96.94 69 ARG A O 1
ATOM 557 N N . VAL A 1 70 ? -3.635 1.691 -3.381 1.00 97.44 70 VAL A N 1
ATOM 558 C CA . VAL A 1 70 ? -3.982 1.118 -2.077 1.00 97.44 70 VAL A CA 1
ATOM 559 C C . VAL A 1 70 ? -4.578 2.184 -1.167 1.00 97.44 70 VAL A C 1
ATOM 561 O O . VAL A 1 70 ? -5.634 1.940 -0.588 1.00 97.44 70 VAL A O 1
ATOM 564 N N . ALA A 1 71 ? -3.954 3.362 -1.067 1.00 96.62 71 ALA A N 1
ATOM 565 C CA . ALA A 1 71 ? -4.431 4.446 -0.209 1.00 96.62 71 ALA A CA 1
ATOM 566 C C . ALA A 1 71 ? -5.872 4.875 -0.542 1.00 96.62 71 ALA A C 1
ATOM 568 O O . ALA A 1 71 ? -6.687 5.000 0.371 1.00 96.62 71 ALA A O 1
ATOM 569 N N . ASP A 1 72 ? -6.212 4.998 -1.829 1.00 95.81 72 ASP A N 1
ATOM 570 C CA . ASP A 1 72 ? -7.552 5.388 -2.299 1.00 95.81 72 ASP A CA 1
ATOM 571 C C . ASP A 1 72 ? -8.643 4.347 -1.983 1.00 95.81 72 ASP A C 1
ATOM 573 O O . ASP A 1 72 ? -9.838 4.642 -2.039 1.00 95.81 72 ASP A O 1
ATOM 577 N N . MET A 1 73 ? -8.256 3.111 -1.659 1.00 95.19 73 MET A N 1
ATOM 578 C CA . MET A 1 73 ? -9.182 2.017 -1.363 1.00 95.19 73 MET A CA 1
ATOM 579 C C . MET A 1 73 ? -9.439 1.805 0.127 1.00 95.19 73 MET A C 1
ATOM 581 O O . MET A 1 73 ? -10.349 1.041 0.476 1.00 95.19 73 MET A O 1
ATOM 585 N N . LEU A 1 74 ? -8.641 2.414 1.006 1.00 93.75 74 LEU A N 1
ATOM 586 C CA . LEU A 1 74 ? -8.752 2.159 2.435 1.00 93.75 74 LEU A CA 1
ATOM 587 C C . LEU A 1 74 ? -9.898 2.962 3.063 1.00 93.75 74 LEU A C 1
ATOM 589 O O . LEU A 1 74 ? -10.002 4.171 2.852 1.00 93.75 74 LEU A O 1
ATOM 593 N N . PRO A 1 75 ? -10.747 2.327 3.890 1.00 90.81 75 PRO A N 1
ATOM 594 C CA . PRO A 1 75 ? -11.711 3.058 4.700 1.00 90.81 75 PRO A CA 1
ATOM 595 C C . PRO A 1 75 ? -10.983 3.831 5.806 1.00 90.81 75 PRO A C 1
ATOM 597 O O . PRO A 1 75 ? -9.958 3.375 6.302 1.00 90.81 75 PRO A O 1
ATOM 600 N N . ALA A 1 76 ? -11.523 4.962 6.267 1.00 89.56 76 ALA A N 1
ATOM 601 C CA . ALA A 1 76 ? -11.003 5.636 7.460 1.00 89.56 76 ALA A CA 1
ATOM 602 C C . ALA A 1 76 ? -11.380 4.855 8.743 1.00 89.56 76 ALA A C 1
ATOM 604 O O . ALA A 1 76 ? -12.536 4.439 8.875 1.00 89.56 76 ALA A O 1
ATOM 605 N N . PRO A 1 77 ? -10.485 4.690 9.741 1.00 91.19 77 PRO A N 1
ATOM 606 C CA . PRO A 1 77 ? -9.133 5.239 9.878 1.00 91.19 77 PRO A CA 1
ATOM 607 C C . PRO A 1 77 ? -8.042 4.221 9.479 1.00 91.19 77 PRO A C 1
ATOM 609 O O . PRO A 1 77 ? -7.153 3.908 10.266 1.00 91.19 77 PRO A O 1
ATOM 612 N N . GLY A 1 78 ? -8.138 3.633 8.291 1.00 95.19 78 GLY A N 1
ATOM 613 C CA . GLY A 1 78 ? -7.144 2.712 7.754 1.00 95.19 78 GLY A CA 1
ATOM 614 C C . GLY A 1 78 ? -5.802 3.401 7.524 1.00 95.19 78 GLY A C 1
ATOM 615 O O . GLY A 1 78 ? -5.742 4.571 7.148 1.00 95.19 78 GLY A O 1
ATOM 616 N N . HIS A 1 79 ? -4.721 2.663 7.754 1.00 97.56 79 HIS A N 1
ATOM 617 C CA . HIS A 1 79 ? -3.359 3.148 7.553 1.00 97.56 79 HIS A CA 1
ATOM 618 C C . HIS A 1 79 ? -2.662 2.274 6.521 1.00 97.56 79 HIS A C 1
ATOM 620 O O . HIS A 1 79 ? -2.801 1.055 6.564 1.00 97.56 79 HIS A O 1
ATOM 626 N N . VAL A 1 80 ? -1.864 2.879 5.646 1.00 98.31 80 VAL A N 1
ATOM 627 C CA . VAL A 1 80 ? -0.964 2.161 4.741 1.00 98.31 80 VAL A CA 1
ATOM 628 C C . VAL A 1 80 ? 0.455 2.681 4.918 1.00 98.31 80 VAL A C 1
ATOM 630 O O . VAL A 1 80 ? 0.678 3.880 5.108 1.00 98.31 80 VAL A O 1
ATOM 633 N N . ALA A 1 81 ? 1.414 1.768 4.869 1.00 98.31 81 ALA A N 1
ATOM 634 C CA . ALA A 1 81 ? 2.826 2.075 4.948 1.00 98.31 81 ALA A CA 1
ATOM 635 C C . ALA A 1 81 ? 3.630 1.285 3.931 1.00 98.31 81 ALA A C 1
ATOM 637 O O . ALA A 1 81 ? 3.300 0.140 3.618 1.00 98.31 81 ALA A O 1
ATOM 638 N N . ARG A 1 82 ? 4.751 1.867 3.509 1.00 98.38 82 ARG A N 1
ATOM 639 C CA . ARG A 1 82 ? 5.827 1.103 2.890 1.00 98.38 82 ARG A CA 1
ATOM 640 C C . ARG A 1 82 ? 6.648 0.446 4.000 1.00 98.38 82 ARG A C 1
ATOM 642 O O . ARG A 1 82 ? 7.263 1.125 4.829 1.00 98.38 82 ARG A O 1
ATOM 649 N N . TRP A 1 83 ? 6.582 -0.879 4.061 1.00 96.81 83 TRP A N 1
ATOM 650 C CA . TRP A 1 83 ? 7.211 -1.687 5.104 1.00 96.81 83 TRP A CA 1
ATOM 651 C C . TRP A 1 83 ? 8.677 -1.992 4.783 1.00 96.81 83 TRP A C 1
ATOM 653 O O . TRP A 1 83 ? 9.527 -1.929 5.677 1.00 96.81 83 TRP A O 1
ATOM 663 N N . GLY A 1 84 ? 8.957 -2.260 3.506 1.00 93.94 84 GLY A N 1
ATOM 664 C CA . GLY A 1 84 ? 10.266 -2.631 2.976 1.00 93.94 84 GLY A CA 1
ATOM 665 C C . GLY A 1 84 ? 10.499 -2.080 1.566 1.00 93.94 84 GLY A C 1
ATOM 666 O O . GLY A 1 84 ? 9.916 -1.070 1.175 1.00 93.94 84 GLY A O 1
ATOM 667 N N . GLY A 1 85 ? 11.380 -2.727 0.799 1.00 95.31 85 GLY A N 1
ATOM 668 C CA . GLY A 1 85 ? 11.700 -2.314 -0.574 1.00 95.31 85 GLY A CA 1
ATOM 669 C C . GLY A 1 85 ? 10.466 -2.334 -1.479 1.00 95.31 85 GLY A C 1
ATOM 670 O O . GLY A 1 85 ? 10.062 -1.289 -1.983 1.00 95.31 85 GLY A O 1
ATOM 671 N N . GLU A 1 86 ? 9.838 -3.496 -1.615 1.00 97.31 86 GLU A N 1
ATOM 672 C CA . GLU A 1 86 ? 8.608 -3.715 -2.395 1.00 97.31 86 GLU A CA 1
ATOM 673 C C . GLU A 1 86 ? 7.409 -4.157 -1.538 1.00 97.31 86 GLU A C 1
ATOM 675 O O . GLU A 1 86 ? 6.315 -4.377 -2.051 1.00 97.31 86 GLU A O 1
ATOM 680 N N . GLU A 1 87 ? 7.608 -4.210 -0.219 1.00 98.31 87 GLU A N 1
ATOM 681 C CA . GLU A 1 87 ? 6.615 -4.647 0.758 1.00 98.31 87 GLU A CA 1
ATOM 682 C C . GLU A 1 87 ? 5.819 -3.467 1.331 1.00 98.31 87 GLU A C 1
ATOM 684 O O . GLU A 1 87 ? 6.378 -2.432 1.725 1.00 98.31 87 GLU A O 1
ATOM 689 N N . PHE A 1 88 ? 4.514 -3.663 1.492 1.00 98.75 88 PHE A N 1
ATOM 690 C CA . PHE A 1 88 ? 3.583 -2.716 2.092 1.00 98.75 88 PHE A CA 1
ATOM 691 C C . PHE A 1 88 ? 2.788 -3.370 3.222 1.00 98.75 88 PHE A C 1
ATOM 693 O O . PHE A 1 88 ? 2.511 -4.567 3.212 1.00 98.75 88 PHE A O 1
ATOM 700 N N . ALA A 1 89 ? 2.394 -2.560 4.200 1.00 98.56 89 ALA A N 1
ATOM 701 C CA . ALA A 1 89 ? 1.545 -2.986 5.303 1.00 98.56 89 ALA A CA 1
ATOM 702 C C . ALA A 1 89 ? 0.302 -2.101 5.376 1.00 98.56 89 ALA A C 1
ATOM 704 O O . ALA A 1 89 ? 0.401 -0.875 5.286 1.00 98.56 89 ALA A O 1
ATOM 705 N N . VAL A 1 90 ? -0.861 -2.719 5.569 1.00 98.56 90 VAL A N 1
ATOM 706 C CA . VAL A 1 90 ? -2.138 -2.025 5.757 1.00 98.56 90 VAL A CA 1
ATOM 707 C C . VAL A 1 90 ? -2.732 -2.414 7.103 1.00 98.56 90 VAL A C 1
ATOM 709 O O . VAL A 1 90 ? -2.880 -3.592 7.410 1.00 98.56 90 VAL A O 1
ATOM 712 N N . LEU A 1 91 ? -3.106 -1.418 7.898 1.00 98.19 91 LEU A N 1
ATOM 713 C CA . LEU A 1 91 ? -3.796 -1.594 9.168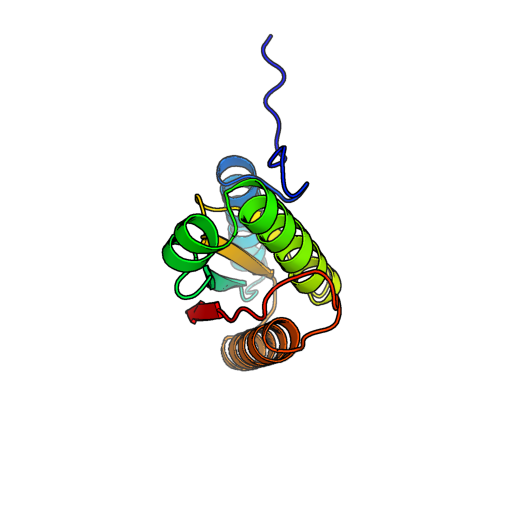 1.00 98.19 91 LEU A CA 1
ATOM 714 C C . LEU A 1 91 ? -5.258 -1.183 9.011 1.00 98.19 91 LEU A C 1
ATOM 716 O O . LEU A 1 91 ? -5.534 -0.056 8.595 1.00 98.19 91 LEU A O 1
ATOM 720 N N . LEU A 1 92 ? -6.182 -2.066 9.391 1.00 97.69 92 LEU A N 1
ATOM 721 C CA . LEU A 1 92 ? -7.627 -1.855 9.298 1.00 97.69 92 LEU A CA 1
ATOM 722 C C . LEU A 1 92 ? -8.274 -1.906 10.692 1.00 97.69 92 LEU A C 1
ATOM 724 O O . LEU A 1 92 ? -8.629 -2.984 11.185 1.00 97.69 92 LEU A O 1
ATOM 728 N N . PRO A 1 93 ? -8.437 -0.751 11.361 1.00 96.62 93 PRO A N 1
ATOM 729 C CA . PRO A 1 93 ? -9.115 -0.689 12.648 1.00 96.62 93 PRO A CA 1
ATOM 730 C C . PRO A 1 93 ? -10.613 -0.942 12.510 1.00 96.62 93 PRO A C 1
ATOM 732 O O . PRO A 1 93 ? -11.277 -0.352 11.660 1.00 96.62 93 PRO A O 1
ATOM 735 N N . ARG A 1 94 ? -11.162 -1.743 13.427 1.00 94.81 94 ARG A N 1
ATOM 736 C CA . ARG A 1 94 ? -12.583 -2.121 13.512 1.00 94.81 94 ARG A CA 1
ATOM 737 C C . ARG A 1 94 ? -13.091 -2.933 12.318 1.00 94.81 94 ARG A C 1
ATOM 739 O O . ARG A 1 94 ? -14.295 -2.981 12.105 1.00 94.81 94 ARG A O 1
ATOM 746 N N . VAL A 1 95 ? -12.190 -3.584 11.585 1.00 95.56 95 VAL A N 1
ATOM 747 C CA . VAL A 1 95 ? -12.537 -4.462 10.461 1.00 95.56 95 VAL A CA 1
ATOM 748 C C . VAL A 1 95 ? -12.321 -5.923 10.876 1.00 95.56 95 VAL A C 1
ATOM 750 O O . VAL A 1 95 ? -11.210 -6.256 11.308 1.00 95.56 95 VAL A O 1
ATOM 753 N N . PRO A 1 96 ? -13.346 -6.793 10.795 1.00 95.25 96 PRO A N 1
ATOM 754 C CA . PRO A 1 96 ? -13.219 -8.217 11.086 1.00 95.25 96 PRO A CA 1
ATOM 755 C C . PRO A 1 96 ? -12.409 -8.967 10.012 1.00 95.25 96 PRO A C 1
ATOM 757 O O . PRO A 1 96 ? -12.286 -8.479 8.889 1.00 95.25 96 PRO A O 1
ATOM 760 N N . PRO A 1 97 ? -11.898 -10.177 10.314 1.00 95.00 97 PRO A N 1
ATOM 761 C CA . PRO A 1 97 ? -11.047 -10.930 9.389 1.00 95.00 97 PRO A CA 1
ATOM 762 C C . PRO A 1 97 ? -11.673 -11.216 8.017 1.00 95.00 97 PRO A C 1
ATOM 764 O O . PRO A 1 97 ? -10.972 -11.162 7.011 1.00 95.00 97 PRO A O 1
ATOM 767 N N . ASP A 1 98 ? -12.977 -11.496 7.949 1.00 96.62 98 ASP A N 1
ATOM 768 C CA . ASP A 1 98 ? -13.637 -11.793 6.670 1.00 96.62 98 ASP A CA 1
ATOM 769 C C . ASP A 1 98 ? -13.754 -10.544 5.781 1.00 96.62 98 ASP A C 1
ATOM 771 O O . ASP A 1 98 ? -13.381 -10.595 4.612 1.00 96.62 98 ASP A O 1
ATOM 775 N N . GLU A 1 99 ? -14.118 -9.385 6.343 1.00 96.50 99 GLU A N 1
ATOM 776 C CA . GLU A 1 99 ? -14.073 -8.117 5.596 1.00 96.50 99 GLU A CA 1
ATOM 777 C C . GLU A 1 99 ? -12.635 -7.719 5.231 1.00 96.50 99 GLU A C 1
ATOM 779 O O . GLU A 1 99 ? -12.396 -7.154 4.164 1.00 96.50 99 GLU A O 1
ATOM 784 N N . ALA A 1 100 ? -11.647 -8.024 6.079 1.00 97.19 100 ALA A N 1
ATOM 785 C CA . ALA A 1 100 ? -10.241 -7.776 5.766 1.00 97.19 100 ALA A CA 1
ATOM 786 C C . ALA A 1 100 ? -9.775 -8.598 4.550 1.00 97.19 100 ALA A C 1
ATOM 788 O O . ALA A 1 100 ? -9.046 -8.075 3.702 1.00 97.19 100 ALA A O 1
ATOM 789 N N . ARG A 1 101 ? -10.249 -9.845 4.410 1.00 98.00 101 ARG A N 1
ATOM 790 C CA . ARG A 1 101 ? -10.035 -10.675 3.210 1.00 98.00 101 ARG A CA 1
ATOM 791 C C . ARG A 1 101 ? -10.719 -10.089 1.979 1.00 98.00 101 ARG A C 1
ATOM 793 O O . ARG A 1 101 ? -10.105 -10.058 0.914 1.00 98.00 101 ARG A O 1
ATOM 800 N N . ASP A 1 102 ? -11.929 -9.557 2.120 1.00 97.56 102 ASP A N 1
ATOM 801 C CA . ASP A 1 102 ? -12.614 -8.870 1.020 1.00 97.56 102 ASP A CA 1
ATOM 802 C C . ASP A 1 102 ? -11.857 -7.607 0.581 1.00 97.56 102 ASP A C 1
ATOM 804 O O . ASP A 1 102 ? -11.702 -7.348 -0.617 1.00 97.56 102 ASP A O 1
ATOM 808 N N . HIS A 1 103 ? -11.323 -6.831 1.529 1.00 97.06 103 HIS A N 1
ATOM 809 C CA . HIS A 1 103 ? -10.446 -5.696 1.239 1.00 97.06 103 HIS A CA 1
ATOM 810 C C . HIS A 1 103 ? -9.170 -6.130 0.512 1.00 97.06 103 HIS A C 1
ATOM 812 O O . HIS A 1 103 ? -8.816 -5.511 -0.496 1.00 97.06 103 HIS A O 1
ATOM 818 N N . ALA A 1 104 ? -8.515 -7.201 0.970 1.00 98.19 104 ALA A N 1
ATOM 819 C CA . ALA A 1 104 ? -7.344 -7.767 0.308 1.00 98.19 104 ALA A CA 1
ATOM 820 C C . ALA A 1 104 ? -7.662 -8.164 -1.143 1.00 98.19 104 ALA A C 1
ATOM 822 O O . ALA A 1 104 ? -6.984 -7.719 -2.068 1.00 98.19 104 ALA A O 1
ATOM 823 N N . GLU A 1 105 ? -8.739 -8.915 -1.382 1.00 98.31 105 GLU A N 1
ATOM 824 C CA . GLU A 1 105 ? -9.105 -9.347 -2.735 1.00 98.31 105 GLU A CA 1
ATOM 825 C C . GLU A 1 105 ? -9.456 -8.165 -3.649 1.00 98.31 105 GLU A C 1
ATOM 827 O O . GLU A 1 105 ? -9.084 -8.146 -4.827 1.00 98.31 105 GLU A O 1
ATOM 832 N N . ARG A 1 106 ? -10.121 -7.134 -3.119 1.00 97.88 106 ARG A N 1
ATOM 833 C CA . ARG A 1 106 ? -10.386 -5.900 -3.870 1.00 97.88 106 ARG A CA 1
ATOM 834 C C . ARG A 1 106 ? -9.090 -5.194 -4.261 1.00 97.88 106 ARG A C 1
ATOM 836 O O . ARG A 1 106 ? -8.965 -4.808 -5.423 1.00 97.88 106 ARG A O 1
ATOM 843 N N . ILE A 1 107 ? -8.142 -5.042 -3.334 1.00 97.88 107 ILE A N 1
ATOM 844 C CA . ILE A 1 107 ? -6.828 -4.438 -3.608 1.00 97.88 107 ILE A CA 1
ATOM 845 C C . ILE A 1 107 ? -6.101 -5.241 -4.687 1.00 97.88 107 ILE A C 1
ATOM 847 O O . ILE A 1 107 ? -5.693 -4.674 -5.699 1.00 97.88 107 ILE A O 1
ATOM 851 N N . ARG A 1 108 ? -6.017 -6.566 -4.530 1.00 98.25 108 ARG A N 1
ATOM 852 C CA . ARG A 1 108 ? -5.357 -7.459 -5.490 1.00 98.25 108 ARG A CA 1
ATOM 853 C C . ARG A 1 108 ? -5.934 -7.305 -6.900 1.00 98.25 108 ARG A C 1
ATOM 855 O O . ARG A 1 108 ? -5.189 -7.163 -7.869 1.00 98.25 108 ARG A O 1
ATOM 862 N N . ARG A 1 109 ? -7.268 -7.274 -7.028 1.00 97.94 109 ARG A N 1
ATOM 863 C CA . ARG A 1 109 ? -7.951 -7.044 -8.315 1.00 97.94 109 ARG A CA 1
ATOM 864 C C . ARG A 1 109 ? -7.677 -5.659 -8.887 1.00 97.94 109 ARG A C 1
ATOM 866 O O . ARG A 1 109 ? -7.469 -5.546 -10.089 1.00 97.94 109 ARG A O 1
ATOM 873 N N . ARG A 1 110 ? -7.691 -4.616 -8.053 1.00 96.75 110 ARG A N 1
ATOM 874 C CA . ARG A 1 110 ? -7.424 -3.234 -8.478 1.00 96.75 110 ARG A CA 1
ATOM 875 C C . ARG A 1 110 ? -6.003 -3.068 -9.007 1.00 96.75 110 ARG A C 1
ATOM 877 O O . ARG A 1 110 ? -5.803 -2.371 -9.997 1.00 96.75 110 ARG A O 1
ATOM 884 N N . VAL A 1 111 ? -5.031 -3.687 -8.349 1.00 95.94 111 VAL A N 1
ATOM 885 C CA . VAL A 1 111 ? -3.614 -3.628 -8.728 1.00 95.94 111 VAL A CA 1
ATOM 886 C C . VAL A 1 111 ? -3.376 -4.334 -10.060 1.00 95.94 111 VAL A C 1
ATOM 888 O O . VAL A 1 111 ? -2.705 -3.783 -10.924 1.00 95.94 111 VAL A O 1
ATOM 891 N N . ALA A 1 112 ? -4.019 -5.483 -10.281 1.00 96.31 112 ALA A N 1
ATOM 892 C CA . ALA A 1 112 ? -3.929 -6.212 -11.546 1.00 96.31 112 ALA A CA 1
ATOM 893 C C . ALA A 1 112 ? -4.531 -5.458 -12.756 1.00 96.31 112 ALA A C 1
ATOM 895 O O . ALA A 1 112 ? -4.338 -5.875 -13.900 1.00 96.31 112 ALA A O 1
ATOM 896 N N . GLN A 1 113 ? -5.273 -4.364 -12.539 1.00 95.00 113 GLN A N 1
ATOM 897 C CA . GLN A 1 113 ? -5.800 -3.530 -13.620 1.00 95.00 113 GLN A CA 1
ATOM 898 C C . GLN A 1 113 ? -4.728 -2.581 -14.155 1.00 95.00 113 GLN A C 1
ATOM 900 O O . GLN A 1 113 ? -4.105 -1.809 -13.418 1.00 95.00 113 GLN A O 1
ATOM 905 N N . LYS A 1 114 ? -4.556 -2.587 -15.476 1.00 89.94 114 LYS A N 1
ATOM 906 C CA . LYS A 1 114 ? -3.635 -1.684 -16.157 1.00 89.94 114 LYS A CA 1
ATOM 907 C C . LYS A 1 114 ? -4.332 -0.373 -16.529 1.00 89.94 114 LYS A C 1
ATOM 909 O O . LYS A 1 114 ? -4.946 -0.279 -17.587 1.00 89.94 114 LYS A O 1
ATOM 914 N N . ASP A 1 115 ? -4.180 0.628 -15.670 1.00 85.94 115 ASP A N 1
ATOM 915 C CA . ASP A 1 115 ? -4.743 1.967 -15.881 1.00 85.94 115 ASP A CA 1
ATOM 916 C C . ASP A 1 115 ? -3.751 2.927 -16.543 1.00 85.94 115 ASP A C 1
ATOM 918 O O . ASP A 1 115 ? -4.118 3.691 -17.432 1.00 85.94 115 ASP A O 1
ATOM 922 N N . ASP A 1 116 ? -2.484 2.879 -16.124 1.00 88.94 116 ASP A N 1
ATOM 923 C CA . ASP A 1 116 ? -1.419 3.663 -16.739 1.00 88.94 116 ASP A CA 1
ATOM 924 C C . ASP A 1 116 ? -0.807 2.866 -17.898 1.00 88.94 116 ASP A C 1
ATOM 926 O O . ASP A 1 116 ? -0.084 1.882 -17.710 1.00 88.94 116 ASP A O 1
ATOM 930 N N . ALA A 1 117 ? -1.095 3.300 -19.126 1.00 90.00 117 ALA A N 1
ATOM 931 C CA . ALA A 1 117 ? -0.552 2.692 -20.338 1.00 90.00 117 ALA A CA 1
ATOM 932 C C . ALA A 1 117 ? 0.986 2.746 -20.397 1.00 90.00 117 ALA A C 1
ATOM 934 O O . ALA A 1 117 ? 1.599 1.925 -21.083 1.00 90.00 117 ALA A O 1
ATOM 935 N N . THR A 1 118 ? 1.602 3.682 -19.672 1.00 92.50 118 THR A N 1
ATOM 936 C CA . THR A 1 118 ? 3.048 3.917 -19.651 1.00 92.50 118 THR A CA 1
ATOM 937 C C . THR A 1 118 ? 3.801 3.065 -18.625 1.00 92.50 118 THR A C 1
ATOM 939 O O . THR A 1 118 ? 5.030 3.135 -18.576 1.00 92.50 118 THR A O 1
ATOM 942 N N . LEU A 1 119 ? 3.095 2.255 -17.825 1.00 95.00 119 LEU A N 1
ATOM 943 C CA . LEU A 1 119 ? 3.685 1.278 -16.908 1.00 95.00 119 LEU A CA 1
ATOM 944 C C . LEU A 1 119 ? 3.504 -0.159 -17.429 1.00 95.00 119 LEU A C 1
ATOM 946 O O . LEU A 1 119 ? 2.509 -0.469 -18.101 1.00 95.00 119 LEU A O 1
ATOM 950 N N . PRO A 1 120 ? 4.451 -1.072 -17.141 1.00 95.44 120 PRO A N 1
ATOM 951 C CA . PRO A 1 120 ? 4.201 -2.494 -17.326 1.00 95.44 120 PRO A CA 1
ATOM 952 C C . PRO A 1 120 ? 3.090 -2.953 -16.367 1.00 95.44 120 PRO A C 1
ATOM 954 O O . PRO A 1 120 ? 2.845 -2.333 -15.334 1.00 95.44 120 PRO A O 1
ATOM 957 N N . GLY A 1 121 ? 2.394 -4.036 -16.721 1.00 95.94 121 GLY A N 1
ATOM 958 C CA . GLY A 1 121 ? 1.447 -4.662 -15.796 1.00 95.94 121 GLY A CA 1
ATOM 959 C C . GLY A 1 121 ? 2.192 -5.299 -14.623 1.00 95.94 121 GLY A C 1
ATOM 960 O O . GLY A 1 121 ? 3.278 -5.843 -14.816 1.00 95.94 121 GLY A O 1
ATOM 961 N N . TYR A 1 122 ? 1.610 -5.232 -13.429 1.00 97.31 122 TYR A N 1
ATOM 962 C CA . TYR A 1 122 ? 2.169 -5.815 -12.213 1.00 97.31 122 TYR A CA 1
ATOM 963 C C . TYR A 1 122 ? 1.046 -6.351 -11.316 1.00 97.31 122 TYR A C 1
ATOM 965 O O . TYR A 1 122 ? -0.112 -5.943 -11.434 1.00 97.31 122 TYR A O 1
ATOM 973 N N . THR A 1 123 ? 1.382 -7.301 -10.449 1.00 98.12 123 THR A N 1
ATOM 974 C CA . THR A 1 123 ? 0.455 -7.936 -9.503 1.00 98.12 123 THR A CA 1
ATOM 975 C C . THR A 1 123 ? 1.039 -7.913 -8.095 1.00 98.12 123 THR A C 1
ATOM 977 O O . THR A 1 123 ? 2.174 -7.477 -7.890 1.00 98.12 123 THR A O 1
ATOM 980 N N . CYS A 1 124 ? 0.242 -8.319 -7.112 1.00 98.44 124 CYS A N 1
ATOM 981 C CA . CYS A 1 124 ? 0.699 -8.453 -5.740 1.00 98.44 124 CYS A CA 1
ATOM 982 C C . CYS A 1 124 ? 0.114 -9.692 -5.061 1.00 98.44 124 CYS A C 1
ATOM 984 O O . CYS A 1 124 ? -0.998 -10.139 -5.376 1.00 98.44 124 CYS A O 1
ATOM 986 N N . SER A 1 125 ? 0.844 -10.161 -4.057 1.00 98.56 125 SER A N 1
ATOM 987 C CA . SER A 1 125 ? 0.428 -11.194 -3.116 1.00 98.56 125 SER A CA 1
ATOM 988 C C . SER A 1 125 ? 0.082 -10.555 -1.772 1.00 98.56 125 SER A C 1
ATOM 990 O O . SER A 1 125 ? 0.785 -9.656 -1.313 1.00 98.56 125 SER A O 1
ATOM 992 N N . ILE A 1 126 ? -1.016 -10.989 -1.141 1.00 98.56 126 ILE A N 1
ATOM 993 C CA . ILE A 1 126 ? -1.526 -10.383 0.101 1.00 98.56 126 ILE A CA 1
ATOM 994 C C . ILE A 1 126 ? -1.788 -11.459 1.156 1.00 98.56 126 ILE A C 1
ATOM 996 O O . ILE A 1 126 ? -2.566 -12.384 0.919 1.00 98.56 126 ILE A O 1
ATOM 1000 N N . GLY A 1 127 ? -1.171 -11.307 2.327 1.00 98.12 127 GLY A N 1
ATOM 1001 C CA . GLY A 1 127 ? -1.508 -12.034 3.550 1.00 98.12 127 GLY A CA 1
ATOM 1002 C C . GLY A 1 127 ? -2.449 -11.218 4.439 1.00 98.12 127 GLY A C 1
ATOM 1003 O O . GLY A 1 127 ? -2.304 -9.997 4.513 1.00 98.12 127 GLY A O 1
ATOM 1004 N N . VAL A 1 128 ? -3.388 -11.897 5.105 1.00 95.50 128 VAL A N 1
ATOM 1005 C CA . VAL A 1 128 ? -4.365 -11.342 6.065 1.00 95.50 128 VAL A CA 1
ATOM 1006 C C . VAL A 1 128 ? -4.249 -12.080 7.390 1.00 95.50 128 VAL A C 1
ATOM 1008 O O . VAL A 1 128 ? -4.161 -13.329 7.330 1.00 95.50 128 VAL A O 1
#

Organism: NCBI:txid396